Protein AF-A0A7X2SS62-F1 (afdb_monomer_lite)

Secondary structure (DSSP, 8-state):
-HHHHHHHHHHHHHHHHHHHHHHHHHTS---HHHHHHHHHHHHHHHHHHHHHHHHHHHHHHT--HHHHHHHHHH--HHHHHHHHHHHHHHHTT--HHHHHHHHHHHHHHSS-GGGSS--

Structure (mmCIF, N/CA/C/O backbone):
data_AF-A0A7X2SS62-F1
#
_entry.id   AF-A0A7X2SS62-F1
#
loop_
_atom_site.group_PDB
_atom_site.id
_atom_site.type_symbol
_atom_site.label_atom_id
_atom_site.label_alt_id
_atom_site.label_comp_id
_atom_site.label_asym_id
_atom_site.label_entity_id
_atom_site.label_seq_id
_atom_site.pdbx_PDB_ins_code
_atom_site.Cartn_x
_atom_site.Cartn_y
_atom_site.Cartn_z
_atom_site.occupancy
_atom_site.B_iso_or_equiv
_atom_site.auth_seq_id
_atom_site.auth_comp_id
_atom_site.auth_asym_id
_atom_site.auth_atom_id
_atom_site.pdbx_PDB_model_num
ATOM 1 N N . LYS A 1 1 ? -5.591 -5.909 15.220 1.00 85.50 1 LYS A N 1
ATOM 2 C CA . LYS A 1 1 ? -5.184 -4.851 14.261 1.00 85.50 1 LYS A CA 1
ATOM 3 C C . LYS A 1 1 ? -3.660 -4.698 14.159 1.00 85.50 1 LYS A C 1
ATOM 5 O O . LYS A 1 1 ? -3.187 -4.642 13.039 1.00 85.50 1 LYS A O 1
ATOM 10 N N . ILE A 1 2 ? -2.885 -4.766 15.253 1.00 93.88 2 ILE A N 1
ATOM 11 C CA . ILE A 1 2 ? -1.401 -4.681 15.214 1.00 93.88 2 ILE A CA 1
ATOM 12 C C . ILE A 1 2 ? -0.759 -5.679 14.231 1.00 93.88 2 ILE A C 1
ATOM 14 O O . ILE A 1 2 ? -0.109 -5.257 13.287 1.00 93.88 2 ILE A O 1
ATOM 18 N N . LYS A 1 3 ? -1.050 -6.986 14.345 1.00 94.50 3 LYS A N 1
ATOM 19 C CA . LYS A 1 3 ? -0.539 -8.002 13.397 1.00 94.50 3 LYS A CA 1
ATOM 20 C C . LYS A 1 3 ? -0.887 -7.706 11.929 1.00 94.50 3 LYS A C 1
ATOM 22 O O . LYS A 1 3 ? -0.109 -8.015 11.038 1.00 94.50 3 LYS A O 1
ATOM 27 N N . LEU A 1 4 ? -2.062 -7.125 11.677 1.00 94.12 4 LEU A N 1
ATOM 28 C CA . LEU A 1 4 ? -2.496 -6.729 10.336 1.00 94.12 4 LEU A CA 1
ATOM 29 C C . LEU A 1 4 ? -1.640 -5.560 9.815 1.00 94.12 4 LEU A C 1
ATOM 31 O O . LEU A 1 4 ? -1.194 -5.606 8.674 1.00 94.12 4 LEU A O 1
ATOM 35 N N . ALA A 1 5 ? -1.348 -4.575 10.669 1.00 95.94 5 ALA A N 1
ATOM 36 C CA . ALA A 1 5 ? -0.438 -3.476 10.355 1.00 95.94 5 ALA A CA 1
ATOM 37 C C . ALA A 1 5 ? 1.001 -3.955 10.122 1.00 95.94 5 ALA A C 1
ATOM 39 O O . ALA A 1 5 ? 1.626 -3.516 9.166 1.00 95.94 5 ALA A O 1
ATOM 40 N N . ASP A 1 6 ? 1.511 -4.904 10.912 1.00 96.06 6 ASP A N 1
ATOM 41 C CA . ASP A 1 6 ? 2.857 -5.453 10.695 1.00 96.06 6 ASP A CA 1
ATOM 42 C C . ASP A 1 6 ? 2.957 -6.243 9.377 1.00 96.06 6 ASP A C 1
ATOM 44 O O . ASP A 1 6 ? 3.949 -6.133 8.656 1.00 96.06 6 ASP A O 1
ATOM 48 N N . MET A 1 7 ? 1.918 -7.005 9.007 1.00 95.94 7 MET A N 1
ATOM 49 C CA . MET A 1 7 ? 1.867 -7.671 7.697 1.00 95.94 7 MET A CA 1
ATOM 50 C C . MET A 1 7 ? 1.857 -6.664 6.543 1.00 95.94 7 MET A C 1
ATOM 52 O O . MET A 1 7 ? 2.538 -6.888 5.542 1.00 95.94 7 MET A O 1
ATOM 56 N N . MET A 1 8 ? 1.114 -5.563 6.686 1.00 97.00 8 MET A N 1
ATOM 57 C CA . MET A 1 8 ? 1.058 -4.518 5.666 1.00 97.00 8 MET A CA 1
ATOM 58 C C . MET A 1 8 ? 2.374 -3.742 5.570 1.00 97.00 8 MET A C 1
ATOM 60 O O . MET A 1 8 ? 2.872 -3.523 4.471 1.00 97.00 8 MET A O 1
ATOM 64 N N . MET A 1 9 ? 3.006 -3.437 6.706 1.00 95.50 9 MET A N 1
ATOM 65 C CA . MET A 1 9 ? 4.333 -2.820 6.754 1.00 95.50 9 MET A CA 1
ATOM 66 C C . MET A 1 9 ? 5.372 -3.675 6.025 1.00 95.50 9 MET A C 1
ATOM 68 O O . MET A 1 9 ? 6.148 -3.166 5.225 1.00 95.50 9 MET A O 1
ATOM 72 N N . ASN A 1 10 ? 5.354 -4.995 6.231 1.00 96.25 10 ASN A N 1
ATOM 73 C CA . ASN A 1 10 ? 6.253 -5.900 5.516 1.00 96.25 10 ASN A CA 1
ATOM 74 C C . ASN A 1 10 ? 6.019 -5.886 3.999 1.00 96.25 10 ASN A C 1
ATOM 76 O O . ASN A 1 10 ? 6.976 -6.026 3.242 1.00 96.25 10 ASN A O 1
ATOM 80 N N . LYS A 1 11 ? 4.768 -5.748 3.545 1.00 96.12 11 LYS A N 1
ATOM 81 C CA . LYS A 1 11 ? 4.450 -5.608 2.115 1.00 96.12 11 LYS A CA 1
ATOM 82 C C . LYS A 1 11 ? 4.963 -4.275 1.561 1.00 96.12 11 LYS A C 1
ATOM 84 O O . LYS A 1 11 ? 5.592 -4.290 0.511 1.00 96.12 11 LYS A O 1
ATOM 89 N N . LEU A 1 12 ? 4.772 -3.176 2.295 1.00 93.31 12 LEU A N 1
ATOM 90 C CA . LEU A 1 12 ? 5.265 -1.845 1.922 1.00 93.31 12 LEU A CA 1
ATOM 91 C C . LEU A 1 12 ? 6.796 -1.828 1.801 1.00 93.31 12 LEU A C 1
ATOM 93 O O . LEU A 1 12 ? 7.332 -1.412 0.782 1.00 93.31 12 LEU A O 1
ATOM 97 N N . LEU A 1 13 ? 7.500 -2.379 2.794 1.00 93.38 13 LEU A N 1
ATOM 98 C CA . LEU A 1 13 ? 8.963 -2.479 2.777 1.00 93.38 13 LEU A CA 1
ATOM 99 C C . LEU A 1 13 ? 9.479 -3.355 1.629 1.00 93.38 13 LEU A C 1
ATOM 101 O O . LEU A 1 13 ? 10.477 -3.019 1.002 1.00 93.38 13 LEU A O 1
ATOM 105 N N . LYS A 1 14 ? 8.812 -4.479 1.338 1.00 94.12 14 LYS A N 1
ATOM 106 C CA . LYS A 1 14 ? 9.186 -5.348 0.211 1.00 94.12 14 LYS A CA 1
ATOM 107 C C . LYS A 1 14 ? 9.035 -4.650 -1.135 1.00 94.12 14 LYS A C 1
ATOM 109 O O . LYS A 1 14 ? 9.885 -4.849 -1.995 1.00 94.12 14 LYS A O 1
ATOM 114 N N . LEU A 1 15 ? 7.966 -3.873 -1.307 1.00 93.62 15 LEU A N 1
ATOM 115 C CA . LEU A 1 15 ? 7.752 -3.090 -2.517 1.00 93.62 15 LEU A CA 1
ATOM 116 C C . LEU A 1 15 ? 8.854 -2.034 -2.675 1.00 93.62 15 LEU A C 1
ATOM 118 O O . LEU A 1 15 ? 9.489 -2.003 -3.723 1.00 93.62 15 LEU A O 1
ATOM 122 N N . GLY A 1 16 ? 9.145 -1.266 -1.618 1.00 90.94 16 GLY A N 1
ATOM 123 C CA . GLY A 1 16 ? 10.208 -0.253 -1.636 1.00 90.94 16 GLY A CA 1
ATOM 124 C C . GLY A 1 16 ? 11.583 -0.833 -1.984 1.00 90.94 16 GLY A C 1
ATOM 125 O O . GLY A 1 16 ? 12.261 -0.329 -2.868 1.00 90.94 16 GLY A O 1
ATOM 126 N N . ILE A 1 17 ? 11.954 -1.976 -1.392 1.00 91.38 17 ILE A N 1
ATOM 127 C CA . ILE A 1 17 ? 13.220 -2.663 -1.716 1.00 91.38 17 ILE A CA 1
ATOM 128 C C . ILE A 1 17 ? 13.309 -3.030 -3.206 1.00 91.38 17 ILE A C 1
ATOM 130 O O . ILE A 1 17 ? 14.384 -2.947 -3.804 1.00 91.38 17 ILE A O 1
ATOM 134 N N . GLU A 1 18 ? 12.212 -3.479 -3.818 1.00 90.62 18 GLU A N 1
ATOM 135 C CA . GLU A 1 18 ? 12.227 -3.828 -5.239 1.00 90.62 18 GLU A CA 1
ATOM 136 C C . GLU A 1 18 ? 12.180 -2.578 -6.142 1.00 90.62 18 GLU A C 1
ATOM 138 O O . GLU A 1 18 ? 12.750 -2.604 -7.236 1.00 90.62 18 GLU A O 1
ATOM 143 N N . GLN A 1 19 ? 11.578 -1.473 -5.683 1.00 88.50 19 GLN A N 1
ATOM 144 C CA . GLN A 1 19 ? 11.622 -0.167 -6.358 1.00 88.50 19 GLN A CA 1
ATOM 145 C C . GLN A 1 19 ? 13.060 0.340 -6.442 1.00 88.50 19 GLN A C 1
ATOM 147 O O . GLN A 1 19 ? 13.571 0.503 -7.553 1.00 88.50 19 GLN A O 1
ATOM 152 N N . ASP A 1 20 ? 13.755 0.404 -5.306 1.00 88.12 20 ASP A N 1
ATOM 153 C CA . ASP A 1 20 ? 15.172 0.776 -5.237 1.00 88.12 20 ASP A CA 1
ATOM 154 C C . ASP A 1 20 ? 16.030 -0.130 -6.133 1.00 88.12 20 ASP A C 1
ATOM 156 O O . ASP A 1 20 ? 16.893 0.317 -6.891 1.00 88.12 20 ASP A O 1
ATOM 160 N N . ARG A 1 21 ? 15.774 -1.445 -6.099 1.00 86.62 21 ARG A N 1
ATOM 161 C CA . ARG A 1 21 ? 16.486 -2.408 -6.946 1.00 86.62 21 ARG A CA 1
ATOM 162 C C . ARG A 1 21 ? 16.261 -2.141 -8.433 1.00 86.62 21 ARG A C 1
ATOM 164 O O . ARG A 1 21 ? 17.202 -2.266 -9.215 1.00 86.62 21 ARG A O 1
ATOM 171 N N . THR A 1 22 ? 15.033 -1.826 -8.829 1.00 84.44 22 THR A N 1
ATOM 172 C CA . THR A 1 22 ? 14.688 -1.549 -10.227 1.00 84.44 22 THR A CA 1
ATOM 173 C C . THR A 1 22 ? 15.338 -0.258 -10.704 1.00 84.44 22 THR A C 1
ATOM 175 O O . THR A 1 22 ? 15.829 -0.209 -11.830 1.00 84.44 22 THR A O 1
ATOM 178 N N . GLU A 1 23 ? 15.409 0.767 -9.858 1.00 83.75 23 GLU A N 1
ATOM 179 C CA . GLU A 1 23 ? 16.124 2.009 -10.167 1.00 83.75 23 GLU A CA 1
ATOM 180 C C . GLU A 1 23 ? 17.619 1.771 -10.380 1.00 83.75 23 GLU A C 1
ATOM 182 O O . GLU A 1 23 ? 18.156 2.155 -11.418 1.00 83.75 23 GLU A O 1
ATOM 187 N N . LEU A 1 24 ? 18.266 1.009 -9.496 1.00 83.69 24 LEU A N 1
ATOM 188 C CA . LEU A 1 24 ? 19.676 0.627 -9.654 1.00 83.69 24 LEU A CA 1
ATOM 189 C C . LEU A 1 24 ? 19.954 -0.183 -10.930 1.00 83.69 24 LEU A C 1
ATOM 191 O O . LEU A 1 24 ? 21.082 -0.205 -11.423 1.00 83.69 24 LEU A O 1
ATOM 195 N N . LEU A 1 25 ? 18.955 -0.898 -11.451 1.00 79.00 25 LEU A N 1
ATOM 196 C CA . LEU A 1 25 ? 19.071 -1.623 -12.716 1.00 79.00 25 LEU A CA 1
ATOM 197 C C . LEU A 1 25 ? 18.950 -0.694 -13.928 1.00 79.00 25 LEU A C 1
ATOM 199 O O . LEU A 1 25 ? 19.602 -0.966 -14.932 1.00 79.00 25 LEU A O 1
ATOM 203 N N . LYS A 1 26 ? 18.187 0.406 -13.834 1.00 73.38 26 LYS A N 1
ATOM 204 C CA . LYS A 1 26 ? 18.110 1.436 -14.889 1.00 73.38 26 LYS A CA 1
ATOM 205 C C . LYS A 1 26 ? 19.439 2.167 -15.088 1.00 73.38 26 LYS A C 1
ATOM 207 O O . LYS A 1 26 ? 19.726 2.613 -16.191 1.00 73.38 26 LYS A O 1
ATOM 212 N N . GLU A 1 27 ? 20.243 2.284 -14.033 1.00 76.56 27 GLU A N 1
ATOM 213 C CA . GLU A 1 27 ? 21.578 2.897 -14.085 1.00 76.56 27 GLU A CA 1
ATOM 214 C C . GLU A 1 27 ? 22.646 1.982 -14.709 1.00 76.56 27 GLU A C 1
ATOM 216 O O . GLU A 1 27 ? 23.760 2.421 -14.998 1.00 76.56 27 GLU A O 1
ATOM 221 N N . ARG A 1 28 ? 22.330 0.697 -14.907 1.00 75.88 28 ARG A N 1
ATOM 222 C CA . ARG A 1 28 ? 23.226 -0.286 -15.521 1.00 75.88 28 ARG A CA 1
ATOM 223 C C . ARG A 1 28 ? 22.877 -0.457 -16.995 1.00 75.88 28 ARG A C 1
ATOM 225 O O . ARG A 1 28 ? 21.715 -0.389 -17.376 1.00 75.88 28 ARG A O 1
ATOM 232 N N . ASP A 1 29 ? 23.886 -0.756 -17.808 1.00 69.88 29 ASP A N 1
ATOM 233 C CA . ASP A 1 29 ? 23.738 -1.049 -19.239 1.00 69.88 29 ASP A CA 1
ATOM 234 C C . ASP A 1 29 ? 23.137 -2.461 -19.434 1.00 69.88 29 ASP A C 1
ATOM 236 O O . ASP A 1 29 ? 23.821 -3.424 -19.787 1.00 69.88 29 ASP A O 1
ATOM 240 N N . ILE A 1 30 ? 21.865 -2.619 -19.047 1.00 79.56 30 ILE A N 1
ATOM 241 C CA . ILE A 1 30 ? 21.104 -3.871 -19.144 1.00 79.56 30 ILE A CA 1
ATOM 242 C C . ILE A 1 30 ? 20.488 -4.028 -20.534 1.00 79.56 30 ILE A C 1
ATOM 244 O O . ILE A 1 30 ? 20.201 -3.052 -21.227 1.00 79.56 30 ILE A O 1
ATOM 248 N N . SER A 1 31 ? 20.240 -5.274 -20.941 1.00 82.62 31 SER A N 1
ATOM 249 C CA . SER A 1 31 ? 19.552 -5.526 -22.204 1.00 82.62 31 SER A CA 1
ATOM 250 C C . SER A 1 31 ? 18.124 -4.963 -22.177 1.00 82.62 31 SER A C 1
ATOM 252 O O . SER A 1 31 ? 17.473 -4.902 -21.130 1.00 82.62 31 SER A O 1
ATOM 254 N N . ASN A 1 32 ? 17.603 -4.588 -23.348 1.00 83.44 32 ASN A N 1
ATOM 255 C CA . ASN A 1 32 ? 16.231 -4.088 -23.468 1.00 83.44 32 ASN A CA 1
ATOM 256 C C . ASN A 1 32 ? 15.186 -5.136 -23.026 1.00 83.44 32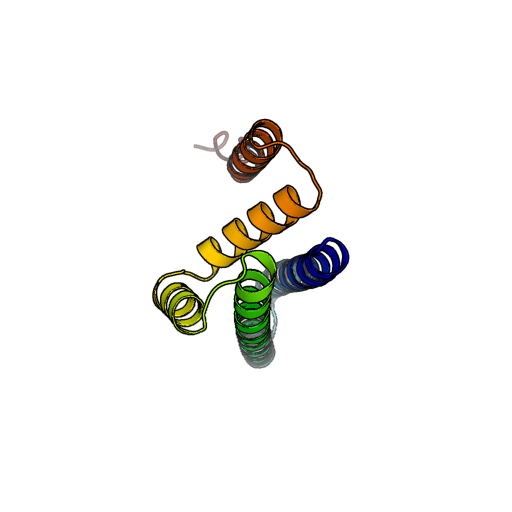 ASN A C 1
ATOM 258 O O . ASN A 1 32 ? 14.138 -4.785 -22.493 1.00 83.44 32 ASN A O 1
ATOM 262 N N . GLU A 1 33 ? 15.477 -6.426 -23.213 1.00 87.44 33 GLU A N 1
ATOM 263 C CA . GLU A 1 33 ? 14.619 -7.526 -22.757 1.00 87.44 33 GLU A CA 1
ATOM 264 C C . GLU A 1 33 ? 14.577 -7.612 -21.224 1.00 87.44 33 GLU A C 1
ATOM 266 O O . GLU A 1 33 ? 13.496 -7.693 -20.637 1.00 87.44 33 GLU A O 1
ATOM 271 N N . ASP A 1 34 ? 15.732 -7.506 -20.561 1.00 84.94 34 ASP A N 1
ATOM 272 C CA . ASP A 1 34 ? 15.809 -7.495 -19.097 1.00 84.94 34 ASP A CA 1
ATOM 273 C C . ASP A 1 34 ? 15.103 -6.275 -18.503 1.00 84.94 34 ASP A C 1
ATOM 275 O O . ASP A 1 34 ? 14.424 -6.384 -17.479 1.00 84.94 34 ASP A O 1
ATOM 279 N N . PHE A 1 35 ? 15.224 -5.112 -19.146 1.00 84.88 35 PHE A N 1
ATOM 280 C CA . PHE A 1 35 ? 14.507 -3.908 -18.733 1.00 84.88 35 PHE A CA 1
ATOM 281 C C . PHE A 1 35 ? 12.987 -4.119 -18.767 1.00 84.88 35 PHE A C 1
ATOM 283 O O . PHE A 1 35 ? 12.310 -3.878 -17.766 1.00 84.88 35 PHE A O 1
ATOM 290 N N . VAL A 1 36 ? 12.452 -4.624 -19.885 1.00 87.81 36 VAL A N 1
ATOM 291 C CA . VAL A 1 36 ? 11.011 -4.881 -20.044 1.00 87.81 36 VAL A CA 1
ATOM 292 C C . VAL A 1 36 ? 10.517 -5.919 -19.034 1.00 87.81 36 VAL A C 1
ATOM 294 O O . VAL A 1 36 ? 9.490 -5.706 -18.390 1.00 87.81 36 VAL A O 1
ATOM 297 N N . ASN A 1 37 ? 11.259 -7.010 -18.833 1.00 90.12 37 ASN A N 1
ATOM 298 C CA . ASN A 1 37 ? 10.894 -8.046 -17.865 1.00 90.12 37 ASN A CA 1
ATOM 299 C C . ASN A 1 37 ? 10.852 -7.508 -16.426 1.00 90.12 37 ASN A C 1
ATOM 301 O O . ASN A 1 37 ? 9.939 -7.843 -15.667 1.00 90.12 37 ASN A O 1
ATOM 305 N N . ASN A 1 38 ? 11.795 -6.637 -16.052 1.00 88.06 38 ASN A N 1
ATOM 306 C CA . ASN A 1 38 ? 11.778 -5.986 -14.742 1.00 88.06 38 ASN A CA 1
ATOM 307 C C . ASN A 1 38 ? 10.616 -4.996 -14.612 1.00 88.06 38 ASN A C 1
ATOM 309 O O . ASN A 1 38 ? 9.942 -4.995 -13.586 1.00 88.06 38 ASN A O 1
ATOM 313 N N . ALA A 1 39 ? 10.320 -4.210 -15.650 1.00 87.69 39 ALA A N 1
ATOM 314 C CA . ALA A 1 39 ? 9.174 -3.303 -15.640 1.00 87.69 39 ALA A CA 1
ATOM 315 C C . ALA A 1 39 ? 7.843 -4.057 -15.457 1.00 87.69 39 ALA A C 1
ATOM 317 O O . ALA A 1 39 ? 7.018 -3.662 -14.635 1.00 87.69 39 ALA A O 1
ATOM 318 N N . ILE A 1 40 ? 7.656 -5.186 -16.153 1.00 91.94 40 ILE A N 1
ATOM 319 C CA . ILE A 1 40 ? 6.471 -6.048 -15.994 1.00 91.94 40 ILE A CA 1
ATOM 320 C C . ILE A 1 40 ? 6.396 -6.615 -14.574 1.00 91.94 40 ILE A C 1
ATOM 322 O O . ILE A 1 40 ? 5.332 -6.599 -13.954 1.00 91.94 40 ILE A O 1
ATOM 326 N N . LYS A 1 41 ? 7.522 -7.105 -14.044 1.00 92.06 41 LYS A N 1
ATOM 327 C CA . LYS A 1 41 ? 7.594 -7.621 -12.674 1.00 92.06 41 LYS A CA 1
ATOM 328 C C . LYS A 1 41 ? 7.171 -6.558 -11.658 1.00 92.06 41 LYS A C 1
ATOM 330 O O . LYS A 1 41 ? 6.386 -6.870 -10.766 1.00 92.06 41 LYS A O 1
ATOM 335 N N . MET A 1 42 ? 7.654 -5.327 -11.811 1.00 91.75 42 MET A N 1
ATOM 336 C CA . MET A 1 42 ? 7.297 -4.222 -10.922 1.00 91.75 42 MET A CA 1
ATOM 337 C C . MET A 1 42 ? 5.827 -3.865 -11.002 1.00 91.75 42 MET A C 1
ATOM 339 O O . MET A 1 42 ? 5.171 -3.806 -9.968 1.00 91.75 42 MET A O 1
ATOM 343 N N . ASN A 1 43 ? 5.288 -3.748 -12.212 1.00 92.38 43 ASN A N 1
ATOM 344 C CA . ASN A 1 43 ? 3.868 -3.481 -12.404 1.00 92.38 43 ASN A CA 1
ATOM 345 C C . ASN A 1 43 ? 2.987 -4.553 -11.729 1.00 92.38 43 ASN A C 1
ATOM 347 O O . ASN A 1 43 ? 2.012 -4.229 -11.059 1.00 92.38 43 ASN A O 1
ATOM 351 N N . ASN A 1 44 ? 3.358 -5.835 -11.827 1.00 94.81 44 ASN A N 1
ATOM 352 C CA . ASN A 1 44 ? 2.633 -6.909 -11.140 1.00 94.81 44 ASN A CA 1
ATOM 353 C C . ASN A 1 44 ? 2.717 -6.787 -9.610 1.00 94.81 44 ASN A C 1
ATOM 355 O O . ASN A 1 44 ? 1.721 -6.998 -8.922 1.00 94.81 44 ASN A O 1
ATOM 359 N N . MET A 1 45 ? 3.884 -6.426 -9.070 1.00 94.50 45 MET A N 1
ATOM 360 C CA . MET A 1 45 ? 4.047 -6.212 -7.629 1.00 94.50 45 MET A CA 1
ATOM 361 C C . MET A 1 45 ? 3.239 -5.014 -7.123 1.00 94.50 45 MET A C 1
ATOM 363 O O . MET A 1 45 ? 2.690 -5.083 -6.024 1.00 94.50 45 MET A O 1
ATOM 367 N N . GLU A 1 46 ? 3.141 -3.942 -7.910 1.00 94.06 46 GLU A N 1
ATOM 368 C CA . GLU A 1 46 ? 2.312 -2.775 -7.594 1.00 94.06 46 GLU A CA 1
ATOM 369 C C . GLU A 1 46 ? 0.822 -3.137 -7.582 1.00 94.06 46 GLU A C 1
ATOM 371 O O . GLU A 1 46 ? 0.134 -2.810 -6.616 1.00 94.06 46 GLU A O 1
ATOM 376 N N . ILE A 1 47 ? 0.341 -3.903 -8.568 1.00 94.62 47 ILE A N 1
ATOM 377 C CA . ILE A 1 47 ? -1.044 -4.407 -8.605 1.00 94.62 47 ILE A CA 1
ATOM 378 C C . ILE A 1 47 ? -1.349 -5.265 -7.366 1.00 94.62 47 ILE A C 1
ATOM 380 O O . ILE A 1 47 ? -2.299 -4.995 -6.632 1.00 94.62 47 ILE A O 1
ATOM 384 N N . GLU A 1 48 ? -0.509 -6.262 -7.070 1.00 95.25 48 GLU A N 1
ATOM 385 C CA . GLU A 1 48 ? -0.699 -7.136 -5.903 1.00 95.25 48 GLU A CA 1
ATOM 386 C C . GLU A 1 48 ? -0.639 -6.370 -4.569 1.00 95.25 48 GLU A C 1
ATOM 388 O O . GLU A 1 48 ? -1.314 -6.723 -3.586 1.00 95.25 48 GLU A O 1
ATOM 393 N N . PHE A 1 49 ? 0.204 -5.334 -4.506 1.00 95.94 49 PHE A N 1
ATOM 394 C CA . PHE A 1 49 ? 0.289 -4.450 -3.353 1.00 95.94 49 PHE A CA 1
ATOM 395 C C . PHE A 1 49 ? -0.985 -3.622 -3.198 1.00 95.94 49 PHE A C 1
ATOM 397 O O . PHE A 1 49 ? -1.516 -3.583 -2.087 1.00 95.94 49 PHE A O 1
ATOM 404 N N . ALA A 1 50 ? -1.483 -3.009 -4.276 1.00 95.81 50 ALA A N 1
ATOM 405 C CA . ALA A 1 50 ? -2.687 -2.184 -4.262 1.00 95.81 50 ALA A CA 1
ATOM 406 C C . ALA A 1 50 ? -3.896 -2.980 -3.753 1.00 95.81 50 ALA A C 1
ATOM 408 O O . ALA A 1 50 ? -4.534 -2.569 -2.781 1.00 95.81 50 ALA A O 1
ATOM 409 N N . ASP A 1 51 ? -4.118 -4.182 -4.289 1.00 95.75 51 ASP A N 1
ATOM 410 C CA . ASP A 1 51 ? -5.182 -5.080 -3.825 1.00 95.75 51 ASP A CA 1
ATOM 411 C C . ASP A 1 51 ? -5.058 -5.370 -2.325 1.00 95.75 51 ASP A C 1
ATOM 413 O O . ASP A 1 51 ? -6.015 -5.241 -1.557 1.00 95.75 51 ASP A O 1
ATOM 417 N N . SER A 1 52 ? -3.844 -5.717 -1.882 1.00 96.56 52 SER A N 1
ATOM 418 C CA . SER A 1 52 ? -3.561 -6.003 -0.472 1.00 96.56 52 SER A CA 1
ATOM 419 C C . SER A 1 52 ? -3.778 -4.786 0.433 1.00 96.56 52 SER A C 1
ATOM 421 O O . SER A 1 52 ? -4.194 -4.943 1.584 1.00 96.56 52 SER A O 1
ATOM 423 N N . ALA A 1 53 ? -3.465 -3.591 -0.065 1.00 97.00 53 ALA A N 1
ATOM 424 C CA . ALA A 1 53 ? -3.596 -2.326 0.638 1.00 97.00 53 ALA A CA 1
ATOM 425 C C . ALA A 1 53 ? -5.070 -1.944 0.823 1.00 97.00 53 ALA A C 1
ATOM 427 O O . ALA A 1 53 ? -5.474 -1.629 1.945 1.00 97.00 53 ALA A O 1
ATOM 428 N N . PHE A 1 54 ? -5.903 -2.065 -0.213 1.00 97.12 54 PHE A N 1
ATOM 429 C CA . PHE A 1 54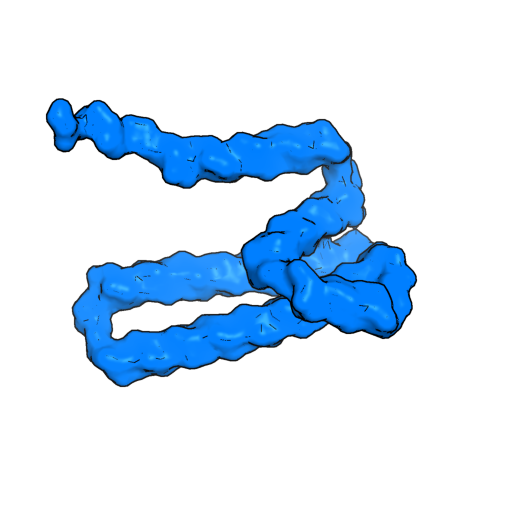 ? -7.346 -1.832 -0.088 1.00 97.12 54 PHE A CA 1
ATOM 430 C C . PHE A 1 54 ? -8.011 -2.837 0.855 1.00 97.12 54 PHE A C 1
ATOM 432 O O . PHE A 1 54 ? -8.791 -2.450 1.729 1.00 97.12 54 PHE A O 1
ATOM 439 N N . ASP A 1 55 ? -7.619 -4.108 0.778 1.00 96.06 55 ASP A N 1
ATOM 440 C CA . ASP A 1 55 ? -8.043 -5.147 1.719 1.00 96.06 55 ASP A CA 1
ATOM 441 C C . ASP A 1 55 ? -7.661 -4.822 3.169 1.00 96.06 55 ASP A C 1
ATOM 443 O O . ASP A 1 55 ? -8.428 -5.048 4.115 1.00 96.06 55 ASP A O 1
ATOM 447 N N . PHE A 1 56 ? -6.445 -4.311 3.360 1.00 97.06 56 PHE A N 1
ATOM 448 C CA . PHE A 1 56 ? -5.956 -3.863 4.653 1.00 97.06 56 PHE A CA 1
ATOM 449 C C . PHE A 1 56 ? -6.786 -2.693 5.181 1.00 97.06 56 PHE A C 1
ATOM 451 O O . PHE A 1 56 ? -7.246 -2.765 6.322 1.00 97.06 56 PHE A O 1
ATOM 458 N N . LEU A 1 57 ? -7.007 -1.650 4.375 1.00 96.50 57 LEU A N 1
ATOM 459 C CA . LEU A 1 57 ? -7.776 -0.466 4.765 1.00 96.50 57 LEU A CA 1
ATOM 460 C C . LEU A 1 57 ? -9.208 -0.837 5.123 1.00 96.50 57 LEU A C 1
ATOM 462 O O . LEU A 1 57 ? -9.700 -0.425 6.176 1.00 96.50 57 LEU A O 1
ATOM 466 N N . GLN A 1 58 ? -9.832 -1.696 4.318 1.00 96.62 58 GLN A N 1
ATOM 467 C CA . GLN A 1 58 ? -11.168 -2.203 4.586 1.00 96.62 58 GLN A CA 1
ATOM 468 C C . GLN A 1 58 ? -11.248 -2.858 5.970 1.00 96.62 58 GLN A C 1
ATOM 470 O O . GLN A 1 58 ? -12.100 -2.505 6.785 1.00 96.62 58 GLN A O 1
ATOM 475 N N . LYS A 1 59 ? -10.314 -3.763 6.284 1.00 96.12 59 LYS A N 1
ATOM 476 C CA . LYS A 1 59 ? -10.262 -4.473 7.576 1.00 96.12 59 LYS A CA 1
ATOM 477 C C . LYS A 1 59 ? -9.836 -3.569 8.740 1.00 96.12 59 LYS A C 1
ATOM 479 O O . LYS A 1 59 ? -10.261 -3.771 9.879 1.00 96.12 59 LYS A O 1
ATOM 484 N N . ALA A 1 60 ? -8.959 -2.600 8.495 1.00 95.25 60 ALA A N 1
ATOM 485 C CA . ALA A 1 60 ? -8.426 -1.702 9.513 1.00 95.25 60 ALA A CA 1
ATOM 486 C C . ALA A 1 60 ? -9.460 -0.659 9.956 1.00 95.25 60 ALA A C 1
ATOM 488 O O . ALA A 1 60 ? -9.602 -0.413 11.161 1.00 95.25 60 ALA A O 1
ATOM 489 N N . LEU A 1 61 ? -10.186 -0.091 8.993 1.00 94.19 61 LEU A N 1
ATOM 490 C CA . LEU A 1 61 ? -11.148 0.993 9.183 1.00 94.19 61 LEU A CA 1
ATOM 491 C C . LEU A 1 61 ? -12.604 0.504 9.214 1.00 94.19 61 LEU A C 1
ATOM 493 O O . LEU A 1 61 ? -13.494 1.295 9.502 1.00 94.19 61 LEU A O 1
ATOM 497 N N . ASN A 1 62 ? -12.835 -0.799 9.013 1.00 95.62 62 ASN A N 1
ATOM 498 C CA . ASN A 1 62 ? -14.160 -1.420 8.905 1.00 95.62 62 ASN A CA 1
ATOM 499 C C . ASN A 1 62 ? -15.003 -0.830 7.759 1.00 95.62 62 ASN A C 1
ATOM 501 O O . ASN A 1 62 ? -16.196 -0.589 7.935 1.00 95.62 62 ASN A O 1
ATOM 505 N N . LEU A 1 63 ? -14.382 -0.594 6.602 1.00 95.75 63 LEU A N 1
ATOM 506 C CA . LEU A 1 63 ? -15.076 -0.065 5.427 1.00 95.75 63 LEU A CA 1
ATOM 507 C C . LEU A 1 63 ? -16.015 -1.123 4.833 1.00 95.75 63 LEU A C 1
ATOM 509 O O . LEU A 1 63 ? -15.712 -2.320 4.795 1.00 95.75 63 LEU A O 1
ATOM 513 N N . SER A 1 64 ? -17.149 -0.675 4.313 1.00 97.31 64 SER A N 1
ATOM 514 C CA . SER A 1 64 ? -17.995 -1.474 3.431 1.00 97.31 64 SER A CA 1
ATOM 515 C C . SER A 1 64 ? -17.311 -1.716 2.081 1.00 97.31 64 SER A C 1
ATOM 517 O O . SER A 1 64 ? -16.371 -1.015 1.711 1.00 97.31 64 SER A O 1
ATOM 519 N N . ASN A 1 65 ? -17.811 -2.682 1.304 1.00 96.44 65 ASN A N 1
ATOM 520 C CA . ASN A 1 65 ? -17.307 -2.908 -0.058 1.00 96.44 65 ASN A CA 1
ATOM 521 C C . ASN A 1 65 ? -17.435 -1.642 -0.918 1.00 96.44 65 ASN A C 1
ATOM 523 O O . ASN A 1 65 ? -16.500 -1.289 -1.611 1.00 96.44 65 ASN A O 1
ATOM 527 N N . LYS A 1 66 ? -18.534 -0.887 -0.786 1.00 96.75 66 LYS A N 1
ATOM 528 C CA . LYS A 1 66 ? -18.724 0.364 -1.539 1.00 96.75 66 LYS A CA 1
ATOM 529 C C . LYS A 1 66 ? -17.678 1.426 -1.206 1.00 96.75 66 LYS A C 1
ATOM 531 O O . LYS A 1 66 ? -17.264 2.165 -2.084 1.00 96.75 66 LYS A O 1
ATOM 536 N N . GLU A 1 67 ? -17.284 1.529 0.060 1.00 96.19 67 GLU A N 1
ATOM 537 C CA . GLU A 1 67 ? -16.249 2.475 0.492 1.00 96.19 67 GLU A CA 1
ATOM 538 C C . GLU A 1 67 ? -14.851 2.019 0.062 1.00 96.19 67 GLU A C 1
ATOM 540 O O . GLU A 1 67 ? -14.023 2.862 -0.268 1.00 96.19 67 GLU A O 1
ATOM 545 N N . ARG A 1 68 ? -14.598 0.701 0.025 1.00 95.31 68 ARG A N 1
ATOM 546 C CA . ARG A 1 68 ? -13.382 0.125 -0.567 1.00 95.31 68 ARG A CA 1
ATOM 547 C C . ARG A 1 68 ? -13.301 0.459 -2.057 1.00 95.31 68 ARG A C 1
ATOM 549 O O . ARG A 1 68 ? -12.295 1.012 -2.475 1.00 95.31 68 ARG A O 1
ATOM 556 N N . ASP A 1 69 ? -14.357 0.169 -2.812 1.00 95.69 69 ASP A N 1
ATOM 557 C CA . ASP A 1 69 ? -14.401 0.385 -4.263 1.00 95.69 69 ASP A CA 1
ATOM 558 C C . ASP A 1 69 ? -14.264 1.882 -4.592 1.00 95.69 69 ASP A C 1
ATOM 560 O O . ASP A 1 69 ? -13.497 2.267 -5.465 1.00 95.69 69 ASP A O 1
ATOM 564 N N . LEU A 1 70 ? -14.912 2.756 -3.810 1.00 95.56 70 LEU A N 1
ATOM 565 C CA . LEU A 1 70 ? -14.741 4.202 -3.954 1.00 95.56 70 LEU A CA 1
ATOM 566 C C . LEU A 1 70 ? -13.291 4.641 -3.696 1.00 95.56 70 LEU A C 1
ATOM 568 O O . LEU A 1 70 ? -12.798 5.533 -4.379 1.00 95.56 70 LEU A O 1
ATOM 572 N N . ALA A 1 71 ? -12.607 4.056 -2.712 1.00 92.88 71 ALA A N 1
ATOM 573 C CA . ALA A 1 71 ? -11.198 4.356 -2.476 1.00 92.88 71 ALA A CA 1
ATOM 574 C C . ALA A 1 71 ? -10.309 3.856 -3.628 1.00 92.88 71 ALA A C 1
ATOM 576 O O . ALA A 1 71 ?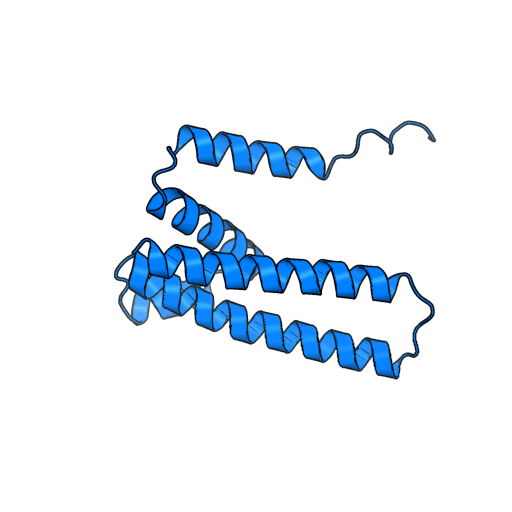 -9.378 4.559 -4.010 1.00 92.88 71 ALA A O 1
ATOM 577 N N . GLU A 1 72 ? -10.618 2.686 -4.191 1.00 93.75 72 GLU A N 1
ATOM 578 C CA . GLU A 1 72 ? -9.925 2.093 -5.343 1.00 93.75 72 GLU A CA 1
ATOM 579 C C . GLU A 1 72 ? -10.041 2.971 -6.598 1.00 93.75 72 GLU A C 1
ATOM 581 O O . GLU A 1 72 ? -9.046 3.207 -7.277 1.00 93.75 72 GLU A O 1
ATOM 586 N N . ASP A 1 73 ? -11.218 3.555 -6.835 1.00 94.75 73 ASP A N 1
ATOM 587 C CA . ASP A 1 73 ? -11.472 4.431 -7.985 1.00 94.75 73 ASP A CA 1
ATOM 588 C C . ASP A 1 73 ? -10.827 5.827 -7.873 1.00 94.75 73 ASP A C 1
ATOM 590 O O . ASP A 1 73 ? -10.667 6.514 -8.884 1.00 94.75 73 ASP A O 1
ATOM 594 N N . ASN A 1 74 ? -10.518 6.296 -6.657 1.00 93.25 74 ASN A N 1
ATOM 595 C CA . ASN A 1 74 ? -10.155 7.701 -6.413 1.00 93.25 74 ASN A CA 1
ATOM 596 C C . ASN A 1 74 ? -8.731 7.922 -5.897 1.00 93.25 74 ASN A C 1
ATOM 598 O O . ASN A 1 74 ? -8.271 9.062 -5.927 1.00 93.25 74 ASN A O 1
ATOM 602 N N . LEU A 1 75 ? -8.046 6.892 -5.399 1.00 92.44 75 LEU A N 1
ATOM 603 C CA . LEU A 1 75 ? -6.685 7.033 -4.887 1.00 92.44 75 LEU A CA 1
ATOM 604 C C . LEU A 1 75 ? -5.659 6.663 -5.953 1.00 92.44 75 LEU A C 1
ATOM 606 O O . LEU A 1 75 ? -5.690 5.574 -6.525 1.00 92.44 75 LEU A O 1
ATOM 610 N N . THR A 1 76 ? -4.685 7.544 -6.159 1.00 94.12 76 THR A N 1
ATOM 611 C CA . THR A 1 76 ? -3.459 7.177 -6.868 1.00 94.12 76 THR A CA 1
ATOM 612 C C . THR A 1 76 ? -2.628 6.197 -6.035 1.00 94.12 76 THR A C 1
ATOM 614 O O . THR A 1 76 ? -2.771 6.098 -4.813 1.00 94.12 76 THR A O 1
ATOM 617 N N . PHE A 1 77 ? -1.709 5.480 -6.684 1.00 90.81 77 PHE A N 1
ATOM 618 C CA . PHE A 1 77 ? -0.820 4.539 -5.997 1.00 90.81 77 PHE A CA 1
ATOM 619 C C . PHE A 1 77 ? 0.041 5.213 -4.913 1.00 90.81 77 PHE A C 1
ATOM 621 O O . PHE A 1 77 ? 0.235 4.658 -3.830 1.00 90.81 77 PHE A O 1
ATOM 628 N N . GLU A 1 78 ? 0.511 6.434 -5.176 1.00 90.81 78 GLU A N 1
ATOM 629 C CA . GLU A 1 78 ? 1.283 7.235 -4.222 1.00 90.81 78 GLU A CA 1
ATOM 630 C C . GLU A 1 78 ? 0.437 7.635 -3.004 1.00 90.81 78 GLU A C 1
ATOM 632 O O . GLU A 1 78 ? 0.847 7.430 -1.858 1.00 90.81 78 GLU A O 1
ATOM 637 N N . GLU A 1 79 ? -0.777 8.149 -3.229 1.00 93.25 79 GLU A N 1
ATOM 638 C CA . GLU A 1 79 ? -1.708 8.498 -2.149 1.00 93.25 79 GLU A CA 1
ATOM 639 C C . GLU A 1 79 ? -2.070 7.277 -1.303 1.00 93.25 79 GLU A C 1
ATOM 641 O O . GLU A 1 79 ? -2.106 7.362 -0.071 1.00 93.25 79 GLU A O 1
ATOM 646 N N . LEU A 1 80 ? -2.275 6.125 -1.947 1.00 94.81 80 LEU A N 1
ATOM 647 C CA . LEU A 1 80 ? -2.510 4.857 -1.272 1.00 94.81 80 LEU A CA 1
ATOM 648 C C . LEU A 1 80 ? -1.322 4.478 -0.379 1.00 94.81 80 LEU A C 1
ATOM 650 O O . LEU A 1 80 ? -1.521 4.192 0.801 1.00 94.81 80 LEU A O 1
ATOM 654 N N . GLY A 1 81 ? -0.091 4.520 -0.896 1.00 92.50 81 GLY A N 1
ATOM 655 C CA . GLY A 1 81 ? 1.122 4.228 -0.124 1.00 92.50 81 GLY A CA 1
ATOM 656 C C . GLY A 1 81 ? 1.271 5.124 1.112 1.00 92.50 81 GLY A C 1
ATOM 657 O O . GLY A 1 81 ? 1.462 4.628 2.229 1.00 92.50 81 GLY A O 1
ATOM 658 N N . ASN A 1 82 ? 1.083 6.434 0.933 1.00 91.12 82 ASN A N 1
ATOM 659 C CA . ASN A 1 82 ? 1.140 7.422 2.013 1.00 91.12 82 ASN A CA 1
ATOM 660 C C . ASN A 1 82 ? 0.067 7.173 3.081 1.00 91.12 82 ASN A C 1
ATOM 662 O O . ASN A 1 82 ? 0.351 7.190 4.285 1.00 91.12 82 ASN A O 1
ATOM 666 N N . TYR A 1 83 ? -1.165 6.895 2.653 1.00 93.88 83 TYR A N 1
ATOM 667 C CA . TYR A 1 83 ? -2.270 6.640 3.570 1.00 93.88 83 TYR A CA 1
ATOM 668 C C . TYR A 1 83 ? -2.107 5.316 4.327 1.00 93.88 83 TYR A C 1
ATOM 670 O O . TYR A 1 83 ? -2.386 5.242 5.526 1.00 93.88 83 TYR A O 1
ATOM 678 N N . ILE A 1 84 ? -1.585 4.276 3.672 1.00 95.31 84 ILE A N 1
ATOM 679 C CA . ILE A 1 84 ? -1.249 3.002 4.318 1.00 95.31 84 ILE A CA 1
ATOM 680 C C . ILE A 1 84 ? -0.227 3.214 5.433 1.00 95.31 84 ILE A C 1
ATOM 682 O O . ILE A 1 84 ? -0.442 2.725 6.547 1.00 95.31 84 ILE A O 1
ATOM 686 N N . ASN A 1 85 ? 0.847 3.963 5.166 1.00 93.56 85 ASN A N 1
ATOM 687 C CA . ASN A 1 85 ? 1.863 4.266 6.172 1.00 93.56 85 ASN A CA 1
ATOM 688 C C . ASN A 1 85 ? 1.245 4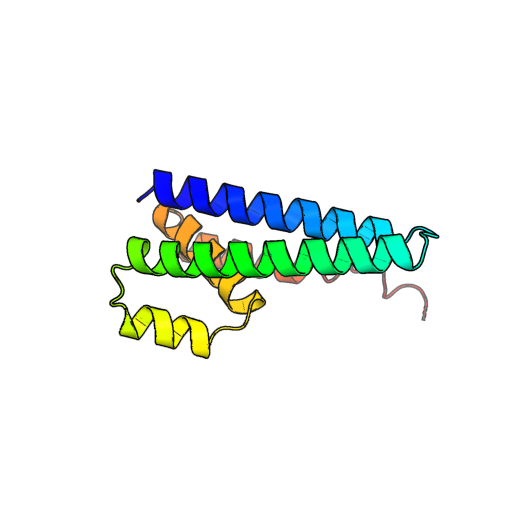.988 7.384 1.00 93.56 85 ASN A C 1
ATOM 690 O O . ASN A 1 85 ? 1.413 4.550 8.525 1.00 93.56 85 ASN A O 1
ATOM 694 N N . TYR A 1 86 ? 0.416 6.007 7.134 1.00 94.62 86 TYR A N 1
ATOM 695 C CA . TYR A 1 86 ? -0.337 6.714 8.173 1.00 94.62 86 TYR A CA 1
ATOM 696 C C . TYR A 1 86 ? -1.189 5.764 9.035 1.00 94.62 86 TYR A C 1
ATOM 698 O O . TYR A 1 86 ? -1.101 5.769 10.267 1.00 94.62 86 TYR A O 1
ATOM 706 N N . VAL A 1 87 ? -1.999 4.902 8.409 1.00 95.75 87 VAL A N 1
ATOM 707 C CA . VAL A 1 87 ? -2.886 3.974 9.131 1.00 95.75 87 VAL A CA 1
ATOM 708 C C . VAL A 1 87 ? -2.085 2.944 9.935 1.00 95.75 87 VAL A C 1
ATOM 710 O O . VAL A 1 87 ? -2.457 2.633 11.071 1.00 95.75 87 VAL A O 1
ATOM 713 N N . ILE A 1 88 ? -0.969 2.436 9.399 1.00 95.81 88 ILE A N 1
ATOM 714 C CA . ILE A 1 88 ? -0.051 1.542 10.123 1.00 95.81 88 ILE A CA 1
ATOM 715 C C . ILE A 1 88 ? 0.467 2.232 11.387 1.00 95.81 88 ILE A C 1
ATOM 717 O O . ILE A 1 88 ? 0.356 1.670 12.479 1.00 95.81 88 ILE A O 1
ATOM 721 N N . MET A 1 89 ? 0.988 3.452 11.257 1.00 94.25 89 MET A N 1
ATOM 722 C CA . MET A 1 89 ? 1.532 4.236 12.367 1.00 94.25 89 MET A CA 1
ATOM 723 C C . MET A 1 89 ? 0.487 4.493 13.461 1.00 94.25 89 MET A C 1
ATOM 725 O O . MET A 1 89 ? 0.739 4.234 14.643 1.00 94.25 89 MET A O 1
ATOM 729 N N . ARG A 1 90 ? -0.732 4.887 13.068 1.00 95.50 90 ARG A N 1
ATOM 730 C CA . ARG A 1 90 ? -1.867 5.070 13.988 1.00 95.50 90 ARG A CA 1
ATOM 731 C C . ARG A 1 90 ? -2.245 3.776 14.713 1.00 95.50 90 ARG A C 1
ATOM 733 O O . ARG A 1 90 ? -2.464 3.801 15.922 1.00 95.50 90 ARG A O 1
ATOM 740 N N . ILE A 1 91 ? -2.292 2.633 14.018 1.00 95.56 91 ILE A N 1
ATOM 741 C CA . ILE A 1 91 ? -2.577 1.323 14.641 1.00 95.56 91 ILE A CA 1
ATOM 742 C C . ILE A 1 91 ? -1.484 0.924 15.639 1.00 95.56 91 ILE A C 1
ATOM 744 O O . ILE A 1 91 ? -1.780 0.260 16.635 1.00 95.56 91 ILE A O 1
ATOM 748 N N . LYS A 1 92 ? -0.234 1.317 15.380 1.00 93.69 92 LYS A N 1
ATOM 749 C CA . LYS A 1 92 ? 0.915 1.052 16.257 1.00 93.69 92 LYS A CA 1
ATOM 750 C C . LYS A 1 92 ? 1.036 2.044 17.420 1.00 93.69 92 LYS A C 1
ATOM 752 O O . LYS A 1 92 ? 1.925 1.880 18.248 1.00 93.69 92 LYS A O 1
ATOM 757 N N . GLY A 1 93 ? 0.119 3.006 17.524 1.00 93.31 93 GLY A N 1
ATOM 758 C CA . GLY A 1 93 ? -0.002 3.904 18.671 1.00 93.31 93 GLY A CA 1
ATOM 759 C C . GLY A 1 93 ? 0.843 5.173 18.589 1.00 93.31 93 GLY A C 1
ATOM 760 O O . GLY A 1 93 ? 1.032 5.817 19.617 1.00 93.31 93 GLY A O 1
ATOM 761 N N . GLN A 1 94 ? 1.349 5.543 17.407 1.00 94.19 94 GLN A N 1
ATOM 762 C CA . GLN A 1 94 ? 1.996 6.846 17.229 1.00 94.19 94 GLN A CA 1
ATOM 763 C C . GLN A 1 94 ? 0.971 7.983 17.302 1.00 94.19 94 GLN A C 1
ATOM 765 O O . GLN A 1 94 ? -0.171 7.837 16.849 1.00 94.19 94 GLN A O 1
ATOM 770 N N . SER A 1 95 ? 1.391 9.108 17.887 1.00 93.81 95 SER A N 1
ATOM 771 C CA . SER A 1 95 ? 0.564 10.310 17.967 1.00 93.81 95 SER A CA 1
ATOM 772 C C . SER A 1 95 ? 0.425 10.977 16.599 1.00 93.81 95 SER A C 1
ATOM 774 O O . SER A 1 95 ? 1.241 10.778 15.698 1.00 93.81 95 SER A O 1
ATOM 776 N N . GLU A 1 96 ? -0.622 11.782 16.433 1.00 92.50 96 GLU A N 1
ATOM 777 C CA . GLU A 1 96 ? -0.830 12.538 15.196 1.00 92.50 96 GLU A CA 1
ATOM 778 C C . GLU A 1 96 ? 0.301 13.558 14.979 1.00 92.50 96 GLU A C 1
ATOM 780 O O . GLU A 1 96 ? 0.721 13.798 13.847 1.00 92.50 96 GLU A O 1
ATOM 785 N N . GLU A 1 97 ? 0.814 14.136 16.066 1.00 91.81 97 GLU A N 1
ATOM 786 C CA . GLU A 1 97 ? 1.942 15.060 16.065 1.00 91.81 97 GLU A CA 1
ATOM 787 C C . GLU A 1 97 ? 3.226 14.384 15.567 1.00 91.81 97 GLU A C 1
ATOM 789 O O . GLU A 1 97 ? 3.907 14.937 14.699 1.00 91.81 97 GLU A O 1
ATOM 794 N N . ASP A 1 98 ? 3.524 13.176 16.056 1.00 90.62 98 ASP A N 1
ATOM 795 C CA . ASP A 1 98 ? 4.712 12.416 15.650 1.00 90.62 98 ASP A CA 1
ATOM 796 C C . ASP A 1 98 ? 4.647 12.024 14.171 1.00 90.62 98 ASP A C 1
ATOM 798 O O . ASP A 1 98 ? 5.625 12.183 13.439 1.00 90.62 98 ASP A O 1
ATOM 802 N N . ILE A 1 99 ? 3.481 11.564 13.706 1.00 90.38 99 ILE A N 1
ATOM 803 C CA . ILE A 1 99 ? 3.287 11.157 12.309 1.00 90.38 99 ILE A CA 1
ATOM 804 C C . ILE A 1 99 ? 3.460 12.356 11.375 1.00 90.38 99 ILE A C 1
ATOM 806 O O . ILE A 1 99 ? 4.197 12.276 10.391 1.00 90.38 99 ILE A O 1
ATOM 810 N N . LYS A 1 100 ? 2.854 13.504 11.708 1.00 88.25 100 LYS A N 1
ATOM 811 C CA . LYS A 1 100 ? 3.033 14.745 10.938 1.00 88.25 100 LYS A CA 1
ATOM 812 C C . LYS A 1 100 ? 4.490 15.188 10.907 1.00 88.25 100 LYS A C 1
ATOM 814 O O . LYS A 1 100 ? 4.967 15.633 9.864 1.00 88.25 100 LYS A O 1
ATOM 819 N N . ALA A 1 101 ? 5.205 15.084 12.025 1.00 87.25 101 ALA A N 1
ATOM 820 C CA . ALA A 1 101 ? 6.622 15.419 12.074 1.00 87.25 101 ALA A CA 1
ATOM 821 C C . ALA A 1 101 ? 7.460 14.495 11.171 1.00 87.25 101 ALA A C 1
ATOM 823 O O . ALA A 1 101 ? 8.330 14.991 10.452 1.00 87.25 101 ALA A O 1
ATOM 824 N N . MET A 1 102 ? 7.165 13.189 11.148 1.00 84.00 102 MET A N 1
ATOM 825 C CA . MET A 1 102 ? 7.855 12.216 10.293 1.00 84.00 102 MET A CA 1
ATOM 826 C C . MET A 1 102 ? 7.579 12.468 8.808 1.00 84.00 102 MET A C 1
ATOM 828 O O . MET A 1 102 ? 8.531 12.676 8.055 1.00 84.00 102 MET A O 1
ATOM 832 N N . MET A 1 103 ? 6.309 12.576 8.406 1.00 78.56 103 MET A N 1
ATOM 833 C CA . MET A 1 103 ? 5.926 12.812 7.006 1.00 78.56 103 MET A CA 1
ATOM 834 C C . MET A 1 103 ? 6.513 14.128 6.464 1.00 78.56 103 MET A C 1
ATOM 836 O O . MET A 1 103 ? 7.035 14.175 5.354 1.00 78.56 103 MET A O 1
ATOM 840 N N . ASN A 1 104 ? 6.543 15.191 7.276 1.00 77.56 104 ASN A N 1
ATOM 841 C CA . ASN A 1 104 ? 7.168 16.464 6.890 1.00 77.56 104 ASN A CA 1
ATOM 842 C C . ASN A 1 104 ? 8.704 16.411 6.817 1.00 77.56 104 ASN A C 1
ATOM 844 O O . ASN A 1 104 ? 9.322 17.288 6.206 1.00 77.56 104 ASN A O 1
ATOM 848 N N . SER A 1 105 ? 9.335 15.443 7.485 1.00 70.44 105 SER A N 1
ATOM 849 C CA . SER A 1 105 ? 10.791 15.274 7.487 1.00 70.44 105 SER A CA 1
ATOM 850 C C . SER A 1 105 ? 11.286 14.438 6.303 1.00 70.44 105 SER A C 1
ATOM 852 O O . SER A 1 105 ? 12.366 14.720 5.787 1.00 70.44 105 SER A O 1
ATOM 854 N N . GLU A 1 106 ? 10.484 13.482 5.825 1.00 59.34 106 GLU A N 1
ATOM 855 C CA . GLU A 1 106 ? 10.758 12.704 4.609 1.00 59.34 106 GLU A CA 1
ATOM 856 C C . GLU A 1 106 ? 10.711 13.595 3.357 1.00 59.34 106 GLU A C 1
ATOM 858 O O . GLU A 1 106 ? 11.679 13.616 2.602 1.00 59.34 106 GLU A O 1
ATOM 863 N N . VAL A 1 107 ? 9.717 14.489 3.236 1.00 54.47 107 VAL A N 1
ATOM 864 C CA . VAL A 1 107 ? 9.624 15.493 2.144 1.00 54.47 107 VAL A CA 1
ATOM 865 C C . VAL A 1 107 ? 10.850 16.423 2.070 1.00 54.47 107 VAL A C 1
ATOM 867 O O . VAL A 1 107 ? 11.163 16.990 1.023 1.00 54.47 107 VAL A O 1
ATOM 870 N N . LYS A 1 108 ? 11.568 16.614 3.184 1.00 44.69 108 LYS A N 1
ATOM 871 C CA . LYS A 1 108 ? 12.783 17.444 3.229 1.00 44.69 108 LYS A CA 1
ATOM 872 C C . LYS A 1 108 ? 14.059 16.688 2.862 1.00 44.69 108 LYS A C 1
ATOM 874 O O . LYS A 1 108 ? 15.045 17.353 2.560 1.00 44.69 108 LYS A O 1
ATOM 879 N N . LYS A 1 109 ? 14.069 15.351 2.890 1.00 45.84 109 LYS A N 1
ATOM 880 C CA . LYS A 1 109 ? 15.248 14.551 2.516 1.00 45.84 109 LYS A CA 1
ATOM 881 C C . LYS A 1 109 ? 15.424 14.418 1.002 1.00 45.84 109 LYS A C 1
ATOM 883 O O . LYS A 1 109 ? 16.565 14.365 0.563 1.00 45.84 109 LYS A O 1
ATOM 888 N N . ASP A 1 110 ? 14.344 14.487 0.223 1.00 43.16 110 ASP A N 1
ATOM 889 C CA . ASP A 1 110 ? 14.413 14.523 -1.251 1.00 43.16 110 ASP A CA 1
ATOM 890 C C . ASP A 1 110 ? 14.893 15.869 -1.816 1.00 43.16 110 ASP A C 1
ATOM 892 O O . ASP A 1 110 ? 15.228 15.987 -2.994 1.00 43.16 110 ASP A O 1
ATOM 896 N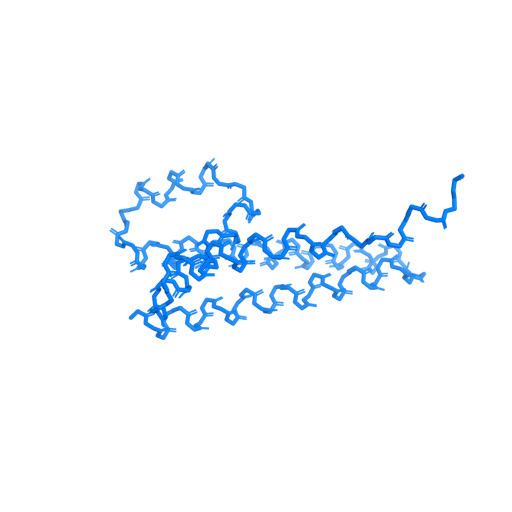 N . LYS A 1 111 ? 14.990 16.901 -0.970 1.00 39.66 111 LYS A N 1
ATOM 897 C CA . LYS A 1 111 ? 15.724 18.130 -1.280 1.00 39.66 111 LYS A CA 1
ATOM 898 C C . LYS A 1 111 ? 17.146 18.014 -0.747 1.00 39.66 111 LYS A C 1
ATOM 900 O O . LYS A 1 111 ? 17.481 18.655 0.247 1.00 39.66 111 LYS A O 1
ATOM 905 N N . ASP A 1 112 ? 17.981 17.204 -1.394 1.00 41.62 112 ASP A N 1
ATOM 906 C CA . ASP A 1 112 ? 19.426 17.270 -1.163 1.00 41.62 112 ASP A CA 1
ATOM 907 C C . ASP A 1 112 ? 19.913 18.704 -1.485 1.00 41.62 112 ASP A C 1
ATOM 909 O O . ASP A 1 112 ? 19.805 19.140 -2.636 1.00 41.62 112 ASP A O 1
ATOM 913 N N . PRO A 1 113 ? 20.446 19.471 -0.511 1.00 51.44 113 PRO A N 1
ATOM 914 C CA . PRO A 1 113 ? 20.966 20.818 -0.750 1.00 51.44 113 PRO A CA 1
ATOM 915 C C . PRO A 1 113 ? 22.194 20.844 -1.673 1.00 51.44 113 PRO A C 1
ATOM 917 O O . PRO A 1 113 ? 22.655 21.919 -2.052 1.00 51.44 113 PRO A O 1
ATOM 920 N N . LYS A 1 114 ? 22.760 19.686 -2.043 1.00 54.19 114 LYS A N 1
ATOM 921 C CA . LYS A 1 114 ? 23.974 19.610 -2.870 1.00 54.19 114 LYS A CA 1
ATOM 922 C C . LYS A 1 114 ? 23.780 19.865 -4.369 1.00 54.19 114 LYS A C 1
ATOM 924 O O . LYS A 1 114 ? 24.743 19.711 -5.111 1.00 54.19 114 LYS A O 1
ATOM 929 N N . LYS A 1 115 ? 22.602 20.296 -4.833 1.00 45.06 115 LYS A N 1
ATOM 930 C CA . LYS A 1 115 ? 22.396 20.721 -6.236 1.00 45.06 115 LYS A CA 1
ATOM 931 C C . LYS A 1 115 ? 22.450 22.236 -6.488 1.00 45.06 115 LYS A C 1
ATOM 933 O O . LYS A 1 115 ? 22.310 22.634 -7.637 1.00 45.06 115 LYS A O 1
ATOM 938 N N . GLU A 1 116 ? 22.688 23.076 -5.476 1.00 43.06 116 GLU A N 1
ATOM 939 C CA . GLU A 1 116 ? 22.794 24.544 -5.658 1.00 43.06 116 GLU A CA 1
ATOM 940 C C . GLU A 1 116 ? 24.234 25.094 -5.663 1.00 43.06 116 GLU A C 1
ATOM 942 O O . GLU A 1 116 ? 24.442 26.304 -5.675 1.00 43.06 116 GLU A O 1
ATOM 947 N N . LEU A 1 117 ? 25.249 24.231 -5.693 1.00 45.97 117 LEU A N 1
ATOM 948 C CA . LEU A 1 117 ? 26.644 24.628 -5.903 1.00 45.97 117 LEU A CA 1
ATOM 949 C C . LEU A 1 117 ? 27.124 24.009 -7.213 1.00 45.97 117 LEU A C 1
ATOM 951 O O . LEU A 1 117 ? 27.807 23.001 -7.156 1.00 45.97 117 LEU A O 1
ATOM 955 N N . ASP A 1 118 ? 26.655 24.538 -8.348 1.00 44.56 118 ASP A N 1
ATOM 956 C CA . ASP A 1 118 ? 27.298 24.483 -9.680 1.00 44.56 118 ASP A CA 1
ATOM 957 C C . ASP A 1 118 ? 26.384 25.154 -10.739 1.00 44.56 118 ASP A C 1
ATOM 959 O O . ASP A 1 118 ? 26.020 24.556 -11.754 1.00 44.56 118 ASP A O 1
ATOM 963 N N . ALA A 1 119 ? 25.977 26.406 -10.494 1.00 39.22 119 ALA A N 1
ATOM 964 C CA . ALA A 1 119 ? 25.340 27.273 -11.493 1.00 39.22 119 ALA A CA 1
ATOM 965 C C . ALA A 1 119 ? 26.080 28.611 -11.592 1.00 39.22 119 ALA A C 1
ATOM 967 O O . ALA A 1 119 ? 26.430 29.164 -10.523 1.00 39.22 119 ALA A O 1
#

Organism: NCBI:txid1624

Foldseek 3Di:
DLVLLVVLVVLLVVLVVLVVVLVVVVVDPDDPVVNVVSVVVSVVSLVVSLVSLLVSCCVLVVDDPVVSVVCVVPDDSVNSSLVSVVSSCVVVPDDPVVSVVVVVVVVVVVPPVVPPPPD

Radius of gyration: 17.25 Å; chains: 1; bounding box: 46×35×42 Å

pLDDT: mean 86.03, std 15.62, range [39.22, 97.31]

Sequence (119 aa):
KIKLADMMMNKLLKLGIEQDRTELLKERDISNEDFVNNAIKMNNMEIEFADSAFDFLQKALNLSNKERDLAEDNLTFEELGNYINYVIMRIKGQSEEDIKAMMNSEVKKDKDPKKELDA

InterPro domains:
  IPR009681 Phage tail assembly chaperone pro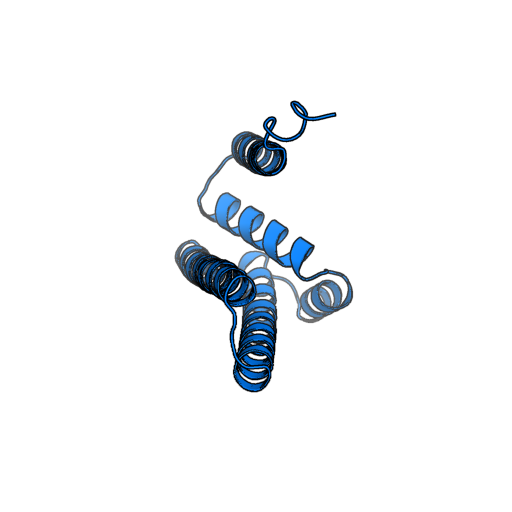tein, Siphoviridae [PF06896] (26-102)